Protein AF-A0A7X0G7I1-F1 (afdb_monomer_lite)

InterPro domains:
  IPR025412 Protein of unknown function DUF4304 [PF14137] (6-130)

Foldseek 3Di:
DVVPQQVVLCVVVQWDDDDFKTFHDAPQKTWIKGWDWDPPDDPQKTKIWIKIFIAGLVLVVVVCVVPVPADNHDDSNDDDDCVRTPMDILQCQDPDHRDRDIDMDGPPDDCNVVSVVVSCSCVVTVSVVNCVRRPD

pLDDT: mean 92.56, std 6.69, range [58.56, 98.38]

Secondary structure (DSSP, 8-state):
-IIIIIHHHHHHTT-EEETTEEE---TTEEEEEEEEE-SSS-TTEEEEEEEEEEEEHHHHHHHHHH-TTS-SS--TTS---TTTS-EEEGGGTSSSS-----EEEETTS--HHHHHHHHHHIIIIIHHHHHHHH--

Radius of gyration: 15.3 Å; chains: 1; bounding box: 36×30×41 Å

Structure (mmCIF, N/CA/C/O backbone):
data_AF-A0A7X0G7I1-F1
#
_entry.id   AF-A0A7X0G7I1-F1
#
loop_
_atom_site.group_PDB
_atom_site.id
_atom_site.type_symbol
_atom_site.label_atom_id
_atom_site.label_alt_id
_atom_site.label_comp_id
_atom_site.label_asym_id
_atom_site.label_entity_id
_atom_site.label_seq_id
_atom_site.pdbx_PDB_ins_code
_atom_site.Cartn_x
_atom_site.Cartn_y
_atom_site.Cartn_z
_atom_site.occupancy
_atom_site.B_iso_or_equiv
_atom_site.auth_seq_id
_atom_site.auth_comp_id
_atom_site.auth_asym_id
_atom_site.auth_atom_id
_atom_site.pdbx_PDB_model_num
ATOM 1 N N . MET A 1 1 ? -4.406 -2.581 16.755 1.00 88.88 1 MET A N 1
ATOM 2 C CA . MET A 1 1 ? -4.920 -2.964 15.415 1.00 88.88 1 MET A CA 1
ATOM 3 C C . MET A 1 1 ? -3.818 -3.128 14.364 1.00 88.88 1 MET A C 1
ATOM 5 O O . MET A 1 1 ? -3.582 -4.250 13.941 1.00 88.88 1 MET A O 1
ATOM 9 N N . LEU A 1 2 ? -3.134 -2.061 13.917 1.00 90.00 2 LEU A N 1
ATOM 10 C CA . LEU A 1 2 ? -2.213 -2.153 12.766 1.00 90.00 2 LEU A CA 1
ATOM 11 C C . LEU A 1 2 ? -1.066 -3.155 12.981 1.00 90.00 2 LEU A C 1
ATOM 13 O O . LEU A 1 2 ? -0.846 -4.020 12.141 1.00 90.00 2 LEU A O 1
ATOM 17 N N . LYS A 1 3 ? -0.374 -3.072 14.124 1.00 91.88 3 LYS A N 1
ATOM 18 C CA . LYS A 1 3 ? 0.752 -3.956 14.464 1.00 91.88 3 LYS A CA 1
ATOM 19 C C . LYS A 1 3 ? 0.324 -5.408 14.692 1.00 91.88 3 LYS A C 1
ATOM 21 O O . LYS A 1 3 ? 1.014 -6.306 14.222 1.00 91.88 3 LYS A O 1
ATOM 26 N N . ASP A 1 4 ? -0.783 -5.608 15.402 1.00 93.75 4 ASP A N 1
ATOM 27 C CA . ASP A 1 4 ? -1.120 -6.911 15.992 1.00 93.75 4 ASP A CA 1
ATOM 28 C C . ASP A 1 4 ? -2.145 -7.711 15.175 1.00 93.75 4 ASP A C 1
ATOM 30 O O . ASP A 1 4 ? -2.223 -8.921 15.331 1.00 93.75 4 ASP A O 1
ATOM 34 N N . GLN A 1 5 ? -2.918 -7.059 14.297 1.00 94.62 5 GLN A N 1
ATOM 35 C CA . GLN A 1 5 ? -3.962 -7.712 13.492 1.00 94.62 5 GLN A CA 1
ATOM 36 C C . GLN A 1 5 ? -3.674 -7.607 11.990 1.00 94.62 5 GLN A C 1
ATOM 38 O O . GLN A 1 5 ? -3.650 -8.611 11.286 1.00 94.62 5 GLN A O 1
ATOM 43 N N . ILE A 1 6 ? -3.407 -6.395 11.489 1.00 96.75 6 ILE A N 1
ATOM 44 C CA . ILE A 1 6 ? -3.249 -6.160 10.043 1.00 96.75 6 ILE A CA 1
ATOM 45 C C . ILE A 1 6 ? -1.860 -6.576 9.553 1.00 96.75 6 ILE A C 1
ATOM 47 O O . ILE A 1 6 ? -1.741 -7.293 8.564 1.00 96.75 6 ILE A O 1
ATOM 51 N N . ALA A 1 7 ? -0.794 -6.146 10.230 1.00 97.19 7 ALA A N 1
ATOM 52 C CA . ALA A 1 7 ? 0.569 -6.404 9.776 1.00 97.19 7 ALA A CA 1
ATOM 53 C C . ALA A 1 7 ? 0.923 -7.904 9.671 1.00 97.19 7 ALA A C 1
ATOM 55 O O . ALA A 1 7 ? 1.632 -8.252 8.729 1.00 97.19 7 ALA A O 1
ATOM 56 N N . PRO A 1 8 ? 0.484 -8.804 10.577 1.00 97.69 8 PRO A N 1
ATOM 57 C CA . PRO A 1 8 ? 0.671 -10.245 10.399 1.00 97.69 8 PRO A CA 1
ATOM 58 C C . PRO A 1 8 ? -0.007 -10.767 9.126 1.00 97.69 8 PRO A C 1
ATOM 60 O O . PRO A 1 8 ? 0.661 -11.392 8.308 1.00 97.69 8 PRO A O 1
ATOM 63 N N . ALA A 1 9 ? -1.270 -10.402 8.886 1.00 97.81 9 ALA A N 1
ATOM 64 C CA . ALA A 1 9 ? -1.999 -10.812 7.685 1.00 97.81 9 ALA A CA 1
ATOM 65 C C . ALA A 1 9 ? -1.354 -10.281 6.390 1.00 97.81 9 ALA A C 1
ATOM 67 O O . ALA A 1 9 ? -1.263 -10.997 5.397 1.00 97.81 9 ALA A O 1
ATOM 68 N N . LEU A 1 10 ? -0.837 -9.045 6.394 1.00 98.25 10 LEU A N 1
ATOM 69 C CA . LEU A 1 10 ? -0.078 -8.511 5.257 1.00 98.25 10 LEU A CA 1
ATOM 70 C C . LEU A 1 10 ? 1.194 -9.331 4.979 1.00 98.25 10 LEU A C 1
ATOM 72 O O . LEU A 1 10 ? 1.531 -9.562 3.819 1.00 98.25 10 LEU A O 1
ATOM 76 N N . ARG A 1 11 ? 1.886 -9.807 6.020 1.00 97.88 11 ARG A N 1
ATOM 77 C CA . ARG A 1 11 ? 3.080 -10.655 5.860 1.00 97.88 11 ARG A CA 1
ATOM 78 C C . ARG A 1 11 ? 2.745 -12.022 5.284 1.00 97.88 11 ARG A C 1
ATOM 80 O O . ARG A 1 11 ? 3.472 -12.490 4.415 1.00 97.88 11 ARG A O 1
ATOM 87 N N . GLU A 1 12 ? 1.638 -12.625 5.708 1.00 98.06 12 GLU A N 1
ATOM 88 C CA . GLU A 1 12 ? 1.126 -13.872 5.117 1.00 98.06 12 GLU A CA 1
ATOM 89 C C . GLU A 1 12 ? 0.807 -13.708 3.623 1.00 98.06 12 GLU A C 1
ATOM 91 O O . GLU A 1 12 ? 1.000 -14.630 2.836 1.00 98.06 12 GLU A O 1
ATOM 96 N N . MET A 1 13 ? 0.396 -12.506 3.209 1.00 97.94 13 MET A N 1
ATOM 97 C CA . MET A 1 13 ? 0.178 -12.139 1.805 1.00 97.94 13 MET A CA 1
ATOM 98 C C . MET A 1 13 ? 1.468 -11.826 1.023 1.00 97.94 13 MET A C 1
ATOM 100 O O . MET A 1 13 ? 1.398 -11.534 -0.171 1.00 97.94 13 MET A O 1
ATOM 104 N N . GLY A 1 14 ? 2.636 -11.864 1.669 1.00 98.00 14 GLY A N 1
ATOM 105 C CA . GLY A 1 14 ? 3.939 -11.597 1.056 1.00 98.00 14 GLY A CA 1
ATOM 106 C C . GLY A 1 14 ? 4.410 -10.144 1.137 1.00 98.00 14 GLY A C 1
ATOM 107 O O . GLY A 1 14 ? 5.506 -9.837 0.662 1.00 98.00 14 GLY A O 1
ATOM 108 N N . PHE A 1 15 ? 3.639 -9.241 1.752 1.00 98.25 15 PHE A N 1
ATOM 109 C CA . PHE A 1 15 ? 4.108 -7.878 1.984 1.00 98.25 15 PHE A CA 1
ATOM 110 C C . PHE A 1 15 ? 5.206 -7.846 3.055 1.00 98.25 15 PHE A C 1
ATOM 112 O O . PHE A 1 15 ? 5.116 -8.479 4.109 1.00 98.25 15 PHE A O 1
ATOM 119 N N . ARG A 1 16 ? 6.225 -7.021 2.825 1.00 97.75 16 ARG A N 1
ATOM 120 C CA . ARG A 1 16 ? 7.274 -6.671 3.787 1.00 97.75 16 ARG A CA 1
ATOM 121 C C . ARG A 1 16 ? 7.124 -5.211 4.203 1.00 97.75 16 ARG A C 1
ATOM 123 O O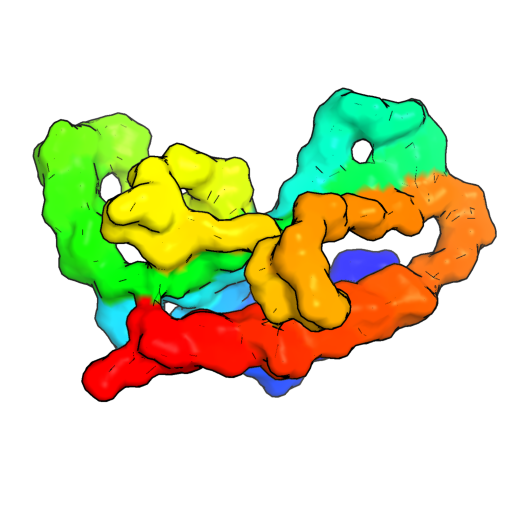 . ARG A 1 16 ? 6.550 -4.415 3.471 1.00 97.75 16 ARG A O 1
ATOM 130 N N . GLY A 1 17 ? 7.633 -4.854 5.377 1.00 95.62 17 GLY A N 1
ATOM 131 C CA . GLY A 1 17 ? 7.573 -3.486 5.896 1.00 95.62 17 GLY A CA 1
ATOM 132 C C . GLY A 1 17 ? 6.958 -3.384 7.288 1.00 95.62 17 GLY A C 1
ATOM 133 O O . GLY A 1 17 ? 6.741 -4.383 7.988 1.00 95.62 17 GLY A O 1
ATOM 134 N N . SER A 1 18 ? 6.735 -2.146 7.715 1.00 92.44 18 SER A N 1
ATOM 135 C CA . SER A 1 18 ? 6.241 -1.813 9.046 1.00 92.44 18 SER A CA 1
ATOM 136 C C . SER A 1 18 ? 5.646 -0.404 9.082 1.00 92.44 18 SER A C 1
ATOM 138 O O . SER A 1 18 ? 5.840 0.414 8.181 1.00 92.44 18 SER A O 1
ATOM 140 N N . GLY A 1 19 ? 4.910 -0.110 10.155 1.00 91.69 19 GLY A N 1
ATOM 141 C CA . GLY A 1 19 ? 4.295 1.198 10.338 1.00 91.69 19 GLY A CA 1
ATOM 142 C C . GLY A 1 19 ? 3.267 1.474 9.247 1.00 91.69 19 GLY A C 1
ATOM 143 O O . GLY A 1 19 ? 2.302 0.734 9.108 1.00 91.69 19 GLY A O 1
ATOM 144 N N . GLN A 1 20 ? 3.465 2.553 8.494 1.00 94.25 20 GLN A N 1
ATOM 145 C CA . GLN A 1 20 ? 2.496 3.019 7.502 1.00 94.25 20 GLN A CA 1
ATOM 146 C C . GLN A 1 20 ? 2.742 2.477 6.093 1.00 94.25 20 GLN A C 1
ATOM 148 O O . GLN A 1 20 ? 1.882 2.678 5.246 1.00 94.25 20 GLN A O 1
ATOM 153 N N . THR A 1 21 ? 3.858 1.797 5.822 1.00 97.31 21 THR A N 1
ATOM 154 C CA . THR A 1 21 ? 4.236 1.428 4.450 1.00 97.31 21 THR A CA 1
ATOM 155 C C . THR A 1 21 ? 4.636 -0.036 4.362 1.00 97.31 21 THR A C 1
ATOM 157 O O . THR A 1 21 ? 5.442 -0.523 5.156 1.00 97.31 21 THR A O 1
ATOM 160 N N . TYR A 1 22 ? 4.095 -0.718 3.354 1.00 98.38 22 TYR A N 1
ATOM 161 C CA . TYR A 1 22 ? 4.384 -2.116 3.060 1.00 98.38 22 TYR A CA 1
ATOM 162 C C . TYR A 1 22 ? 4.599 -2.311 1.556 1.00 98.38 22 TYR A C 1
ATOM 164 O O . TYR A 1 22 ? 3.939 -1.658 0.748 1.00 98.38 22 TYR A O 1
ATOM 172 N N . SER A 1 23 ? 5.503 -3.207 1.167 1.00 98.06 23 SER A N 1
ATOM 173 C CA . SER A 1 23 ? 5.851 -3.483 -0.229 1.00 98.06 23 SER A CA 1
ATOM 174 C C . SER A 1 23 ? 5.852 -4.975 -0.537 1.00 98.06 23 SER A C 1
ATOM 176 O O . SER A 1 23 ? 6.193 -5.792 0.317 1.00 98.06 23 SER A O 1
ATOM 178 N N . LEU A 1 24 ? 5.496 -5.327 -1.768 1.00 98.00 24 LEU A N 1
ATOM 179 C CA . LEU A 1 24 ? 5.745 -6.654 -2.321 1.00 98.00 24 LEU A CA 1
ATOM 180 C C . LEU A 1 24 ? 7.123 -6.674 -2.978 1.00 98.00 24 LEU A C 1
ATOM 182 O O . LEU A 1 24 ? 7.566 -5.679 -3.553 1.00 98.00 24 LEU A O 1
ATOM 186 N N . ASP A 1 25 ? 7.794 -7.814 -2.878 1.00 96.62 25 ASP A N 1
ATOM 187 C CA . ASP A 1 25 ? 9.066 -8.054 -3.553 1.00 96.62 25 ASP A CA 1
ATOM 188 C C . ASP A 1 25 ? 8.780 -8.532 -4.979 1.00 96.62 25 ASP A C 1
ATOM 190 O O . ASP A 1 25 ? 8.515 -9.712 -5.209 1.00 96.62 25 ASP A O 1
ATOM 194 N N . VAL A 1 26 ? 8.725 -7.583 -5.916 1.00 95.88 26 VAL A N 1
ATOM 195 C CA . VAL A 1 26 ? 8.414 -7.846 -7.322 1.00 95.88 26 VAL A CA 1
ATOM 196 C C . VAL A 1 26 ? 9.577 -7.360 -8.187 1.00 95.88 26 VAL A C 1
ATOM 198 O O . VAL A 1 26 ? 9.953 -6.185 -8.087 1.00 95.88 26 VAL A O 1
ATOM 201 N N . PRO A 1 27 ? 10.168 -8.227 -9.031 1.00 94.81 27 PRO A N 1
ATOM 202 C CA . PRO A 1 27 ? 11.209 -7.813 -9.962 1.00 94.81 27 PRO A CA 1
ATOM 203 C C . PRO A 1 27 ? 10.748 -6.643 -10.834 1.00 94.81 27 PRO A C 1
ATOM 205 O O . PRO A 1 27 ? 9.600 -6.590 -11.278 1.00 94.81 27 PRO A O 1
ATOM 208 N N . ASP A 1 28 ? 11.647 -5.681 -11.029 1.00 95.88 28 ASP A N 1
ATOM 209 C CA . ASP A 1 28 ? 11.474 -4.528 -11.922 1.00 95.88 28 ASP A CA 1
ATOM 210 C C . ASP A 1 28 ? 10.258 -3.628 -11.673 1.00 95.88 28 ASP A C 1
ATOM 212 O O . ASP A 1 28 ? 10.036 -2.689 -12.431 1.00 95.88 28 ASP A O 1
ATOM 216 N N . HIS A 1 29 ? 9.518 -3.830 -10.580 1.00 97.56 29 HIS A N 1
ATOM 217 C CA . HIS A 1 29 ? 8.354 -3.025 -10.229 1.00 97.56 29 HIS A CA 1
ATOM 218 C C . HIS A 1 29 ? 8.457 -2.466 -8.816 1.00 97.56 29 HIS A C 1
ATOM 220 O O . HIS A 1 29 ? 8.993 -3.081 -7.892 1.00 97.56 29 HIS A O 1
ATOM 226 N N . TRP A 1 30 ? 7.887 -1.284 -8.645 1.00 97.56 30 TRP A N 1
ATOM 227 C CA . TRP A 1 30 ? 7.410 -0.828 -7.354 1.00 97.56 30 TRP A CA 1
ATOM 228 C C . TRP A 1 30 ? 6.006 -1.378 -7.157 1.00 97.56 30 TRP A C 1
ATOM 230 O O . TRP A 1 30 ? 5.162 -1.178 -8.018 1.00 97.56 30 TRP A O 1
ATOM 240 N N . ALA A 1 31 ? 5.753 -2.050 -6.036 1.00 97.94 31 ALA A N 1
ATOM 241 C CA . ALA A 1 31 ? 4.437 -2.558 -5.653 1.00 97.94 31 ALA A CA 1
ATOM 242 C C . ALA A 1 31 ? 4.248 -2.318 -4.154 1.00 97.94 31 ALA A C 1
ATOM 244 O O . ALA A 1 31 ? 4.857 -2.999 -3.325 1.00 97.94 31 ALA A O 1
ATOM 245 N N . MET A 1 32 ? 3.481 -1.290 -3.791 1.00 98.38 32 MET A N 1
ATOM 246 C CA . MET A 1 32 ? 3.448 -0.777 -2.419 1.00 98.38 32 MET A CA 1
ATOM 247 C C . MET A 1 32 ? 2.046 -0.365 -1.990 1.00 98.38 32 MET A C 1
ATOM 249 O O . MET A 1 32 ? 1.264 0.153 -2.787 1.00 98.38 32 MET A O 1
ATOM 253 N N . ILE A 1 33 ? 1.774 -0.517 -0.695 1.00 98.38 33 ILE A N 1
ATOM 254 C CA . ILE A 1 33 ? 0.615 0.065 -0.022 1.00 98.38 33 ILE A CA 1
ATOM 255 C C . ILE A 1 33 ? 1.057 1.005 1.101 1.00 98.38 33 ILE A C 1
ATOM 257 O O . ILE A 1 33 ? 2.081 0.789 1.755 1.00 98.38 33 ILE A O 1
ATOM 261 N N . GLY A 1 34 ? 0.269 2.053 1.318 1.00 98.06 34 GLY A N 1
ATOM 262 C CA . GLY A 1 34 ? 0.482 3.068 2.340 1.00 98.06 34 GLY A CA 1
ATOM 263 C C . GLY A 1 34 ? -0.789 3.324 3.138 1.00 98.06 34 GLY A C 1
ATOM 264 O O . GLY A 1 34 ? -1.830 3.607 2.556 1.00 98.06 34 GLY A O 1
ATOM 265 N N . PHE A 1 35 ? -0.718 3.253 4.463 1.00 97.25 35 PHE A N 1
ATOM 266 C CA . PHE A 1 35 ? -1.793 3.690 5.350 1.00 97.25 35 PHE A CA 1
ATOM 267 C C . PHE A 1 35 ? -1.731 5.209 5.472 1.00 97.25 35 PHE A C 1
ATOM 269 O O . PHE A 1 35 ? -0.737 5.752 5.954 1.00 97.25 35 PHE A O 1
ATOM 276 N N . GLN A 1 36 ? -2.782 5.894 5.033 1.00 95.81 36 GLN A N 1
ATOM 277 C CA . GLN A 1 36 ? -2.899 7.344 5.111 1.00 95.81 36 GLN A CA 1
ATOM 278 C C . GLN A 1 36 ? -3.908 7.722 6.184 1.00 95.81 36 GLN A C 1
ATOM 280 O O . GLN A 1 36 ? -5.094 7.429 6.056 1.00 95.81 36 GLN A O 1
ATOM 285 N N . ARG A 1 37 ? -3.447 8.442 7.207 1.00 94.00 37 ARG A N 1
ATOM 286 C CA . ARG A 1 37 ? -4.320 9.070 8.201 1.00 94.00 37 ARG A CA 1
ATOM 287 C C . ARG A 1 37 ? -4.928 10.365 7.648 1.00 94.00 37 ARG A C 1
ATOM 289 O O . ARG A 1 37 ? -4.262 11.116 6.938 1.00 94.00 37 ARG A O 1
ATOM 296 N N . SER A 1 38 ? -6.181 10.636 8.001 1.00 92.44 38 SER A N 1
ATOM 297 C CA . SER A 1 38 ? -6.841 11.913 7.728 1.00 92.44 38 SER A CA 1
ATOM 298 C C . SER A 1 38 ? -6.353 12.985 8.700 1.00 92.44 38 SER A C 1
ATOM 300 O O . SER A 1 38 ? -6.288 12.750 9.907 1.00 92.44 38 SER A O 1
ATOM 302 N N . TYR A 1 39 ? -6.072 14.179 8.179 1.00 88.69 39 TYR A N 1
ATOM 303 C CA . TYR A 1 39 ? -5.786 15.372 8.984 1.00 88.69 39 TYR A CA 1
ATOM 304 C C . TYR A 1 39 ? -7.053 16.074 9.490 1.00 88.69 39 TYR A C 1
ATOM 306 O O . TYR A 1 39 ? -6.966 16.930 10.361 1.00 88.69 39 TYR A O 1
ATOM 314 N N . TRP A 1 40 ? -8.221 15.710 8.953 1.00 87.12 40 TRP A N 1
ATOM 315 C CA . TRP A 1 40 ? -9.503 16.375 9.214 1.00 87.12 40 TRP A CA 1
ATOM 316 C C . TRP A 1 40 ? -10.424 15.570 10.136 1.00 87.12 40 TRP A C 1
ATOM 318 O O . TRP A 1 40 ? -11.603 15.885 10.264 1.00 87.12 40 TRP A O 1
ATOM 328 N N . ALA A 1 41 ? -9.917 14.488 10.731 1.00 83.00 41 ALA A N 1
ATOM 329 C CA . ALA A 1 41 ? -10.680 13.706 11.694 1.00 83.00 41 ALA A CA 1
ATOM 330 C C . ALA A 1 41 ? -10.862 14.483 13.007 1.00 83.00 41 ALA A C 1
ATOM 332 O O . ALA A 1 41 ? -9.998 15.275 13.390 1.00 83.00 41 ALA A O 1
ATOM 333 N N . ALA A 1 42 ? -11.971 14.224 13.704 1.00 84.50 42 ALA A N 1
ATOM 334 C CA . ALA A 1 42 ? -12.159 14.709 15.067 1.00 84.50 42 ALA A CA 1
ATOM 335 C C . ALA A 1 42 ? -11.038 14.174 15.992 1.00 84.50 42 ALA A C 1
ATOM 337 O O . ALA A 1 42 ? -10.479 13.111 15.707 1.00 84.50 42 ALA A O 1
ATOM 338 N N . PRO A 1 43 ? -10.682 14.882 17.081 1.00 82.38 43 PRO A N 1
ATOM 339 C CA . PRO A 1 43 ? -9.534 14.525 17.925 1.00 82.38 43 PRO A CA 1
ATOM 340 C C . PRO A 1 43 ? -9.572 13.105 18.514 1.00 82.38 43 PRO A C 1
ATOM 342 O O . PRO A 1 43 ? -8.522 12.501 18.722 1.00 82.38 43 PRO A O 1
ATOM 345 N N . ASP A 1 44 ? -10.769 12.574 18.754 1.00 87.62 44 ASP A N 1
ATOM 346 C CA . ASP A 1 44 ? -11.071 11.254 19.317 1.00 87.62 44 ASP A CA 1
ATOM 347 C C . ASP A 1 44 ? -11.287 10.161 18.252 1.00 87.62 44 ASP A C 1
ATOM 349 O O . ASP A 1 44 ? -11.568 9.006 18.578 1.00 87.62 44 ASP A O 1
ATOM 353 N N . VAL A 1 45 ? -11.134 10.509 16.970 1.00 89.44 45 VAL A N 1
ATOM 354 C CA . VAL A 1 45 ? -11.332 9.600 15.841 1.00 89.44 45 VAL A CA 1
ATOM 355 C C . VAL A 1 45 ? -10.042 9.455 15.045 1.00 89.44 45 VAL A C 1
ATOM 357 O O . VAL A 1 45 ? -9.457 10.416 14.540 1.00 89.44 45 VAL A O 1
ATOM 360 N N . ILE A 1 46 ? -9.619 8.214 14.833 1.00 91.88 46 ILE A N 1
ATOM 361 C CA . ILE A 1 46 ? -8.622 7.899 13.814 1.00 91.88 46 ILE A CA 1
ATOM 362 C C . ILE A 1 46 ? -9.375 7.552 12.536 1.00 91.88 46 ILE A C 1
ATOM 364 O O . ILE A 1 46 ? -9.968 6.485 12.430 1.00 91.88 46 ILE A O 1
ATOM 368 N N . SER A 1 47 ? -9.321 8.445 11.550 1.00 94.94 47 SER A N 1
ATOM 369 C CA . SER A 1 47 ? -9.786 8.156 10.192 1.00 94.94 47 SER A CA 1
ATOM 370 C C . SER A 1 47 ? -8.597 7.850 9.289 1.00 94.94 47 SER A C 1
ATOM 372 O O . SER A 1 47 ? -7.613 8.599 9.292 1.00 94.94 47 SER A O 1
ATOM 374 N N . PHE A 1 48 ? -8.658 6.757 8.532 1.00 95.69 48 PHE A N 1
ATOM 375 C CA . PHE A 1 48 ? -7.594 6.376 7.610 1.00 95.69 48 PHE A CA 1
ATOM 376 C C . PHE A 1 48 ? -8.113 5.668 6.356 1.00 95.69 48 PHE A C 1
ATOM 378 O O . PHE A 1 48 ? -9.206 5.109 6.325 1.00 95.69 48 PHE A O 1
ATOM 385 N N . THR A 1 49 ? -7.280 5.673 5.323 1.00 96.69 49 THR A N 1
ATOM 386 C CA . THR A 1 49 ? -7.467 4.923 4.079 1.00 96.69 49 THR A CA 1
ATOM 387 C C . THR A 1 49 ? -6.158 4.235 3.688 1.00 96.69 49 THR A C 1
ATOM 389 O O . THR A 1 49 ? -5.136 4.395 4.363 1.00 96.69 49 THR A O 1
ATOM 392 N N . ILE A 1 50 ? -6.182 3.455 2.609 1.00 97.69 50 ILE A N 1
ATOM 393 C CA . ILE A 1 50 ? -4.989 2.823 2.042 1.00 97.69 50 ILE A CA 1
ATOM 394 C C . ILE A 1 50 ? -4.769 3.367 0.638 1.00 97.69 50 ILE A C 1
ATOM 396 O O . ILE A 1 50 ? -5.655 3.295 -0.210 1.00 97.69 50 ILE A O 1
ATOM 400 N N . ASN A 1 51 ? -3.577 3.887 0.388 1.00 97.75 51 ASN A N 1
ATOM 401 C CA . ASN A 1 51 ? -3.087 4.168 -0.950 1.00 97.75 51 ASN A CA 1
ATOM 402 C C . ASN A 1 51 ? -2.332 2.954 -1.480 1.00 97.75 51 ASN A C 1
ATOM 404 O O . ASN A 1 51 ? -1.653 2.259 -0.727 1.00 97.75 51 ASN A O 1
ATOM 408 N N . VAL A 1 52 ? -2.414 2.728 -2.781 1.00 97.44 52 VAL A N 1
ATOM 409 C CA . VAL A 1 52 ? -1.696 1.677 -3.491 1.00 97.44 52 VAL A CA 1
ATOM 410 C C . VAL A 1 52 ? -1.005 2.275 -4.708 1.00 97.44 52 VAL A C 1
ATOM 412 O O . VAL A 1 52 ? -1.580 3.120 -5.394 1.00 97.44 52 VAL A O 1
ATOM 415 N N . LEU A 1 53 ? 0.221 1.829 -4.971 1.00 97.25 53 LEU A N 1
ATOM 416 C CA . LEU A 1 53 ? 0.913 2.049 -6.237 1.00 97.25 53 LEU A CA 1
ATOM 417 C C . LEU A 1 53 ? 1.483 0.742 -6.782 1.00 97.25 53 LEU A C 1
ATOM 419 O O . LEU A 1 53 ? 1.874 -0.141 -6.012 1.00 97.25 53 LEU A O 1
ATOM 423 N N . ALA A 1 54 ? 1.523 0.646 -8.107 1.00 97.06 54 ALA A N 1
ATOM 424 C CA . ALA A 1 54 ? 2.190 -0.425 -8.830 1.00 97.06 54 ALA A CA 1
ATOM 425 C C . ALA A 1 54 ? 2.638 0.074 -10.212 1.00 97.06 54 ALA A C 1
ATOM 427 O O . ALA A 1 54 ? 1.798 0.462 -11.012 1.00 97.06 54 ALA A O 1
ATOM 428 N N . PHE A 1 55 ? 3.941 0.122 -10.483 1.00 96.25 55 PHE A N 1
ATOM 429 C CA . PHE A 1 55 ? 4.497 0.545 -11.779 1.00 96.25 55 PHE A CA 1
ATOM 430 C C . PHE A 1 55 ? 5.965 0.126 -11.907 1.00 96.25 55 PHE A C 1
ATOM 432 O O . PHE A 1 55 ? 6.599 -0.206 -10.903 1.00 96.25 55 PHE A O 1
ATOM 439 N N . SER A 1 56 ? 6.517 0.138 -13.123 1.00 96.12 56 SER A N 1
ATOM 440 C CA . SER A 1 56 ? 7.894 -0.308 -13.354 1.00 96.12 56 SER A CA 1
ATOM 441 C C . SER A 1 56 ? 8.928 0.625 -12.702 1.00 96.12 56 SER A C 1
ATOM 443 O O . SER A 1 56 ? 8.726 1.836 -12.560 1.00 96.12 56 SER A O 1
ATOM 445 N N . LYS A 1 57 ? 10.072 0.068 -12.294 1.00 96.25 57 LYS A N 1
ATOM 446 C CA . LYS A 1 57 ? 11.220 0.840 -11.792 1.00 96.25 57 LYS A CA 1
ATOM 447 C C . LYS A 1 57 ? 11.794 1.738 -12.889 1.00 96.25 57 LYS A C 1
ATOM 449 O O . LYS A 1 57 ? 12.137 2.878 -12.602 1.00 96.25 57 LYS A O 1
ATOM 454 N N . ALA A 1 58 ? 11.783 1.275 -14.139 1.00 95.31 58 ALA A N 1
ATOM 455 C CA . ALA A 1 58 ? 12.203 2.062 -15.296 1.00 95.31 58 ALA A CA 1
ATOM 456 C C . ALA A 1 58 ? 11.344 3.329 -15.486 1.00 95.31 58 ALA A C 1
ATOM 458 O O . ALA A 1 58 ? 11.888 4.424 -15.624 1.00 95.31 58 ALA A O 1
ATOM 459 N N . ASP A 1 59 ? 10.011 3.214 -15.399 1.00 93.94 59 ASP A N 1
ATOM 460 C CA . ASP A 1 59 ? 9.094 4.365 -15.467 1.00 93.94 59 ASP A CA 1
ATOM 461 C C . ASP A 1 59 ? 9.334 5.370 -14.335 1.00 93.94 59 ASP A C 1
ATOM 463 O O . ASP A 1 59 ? 9.095 6.578 -14.480 1.00 93.94 59 ASP A O 1
ATOM 467 N N . TRP A 1 60 ? 9.755 4.871 -13.173 1.00 95.31 60 TRP A N 1
ATOM 468 C CA . TRP A 1 60 ? 10.096 5.701 -12.029 1.00 95.31 60 TRP A CA 1
ATOM 469 C C . TRP A 1 60 ? 11.420 6.437 -12.237 1.00 95.31 60 TRP A C 1
ATOM 471 O O . TRP A 1 60 ? 11.475 7.653 -12.049 1.00 95.31 60 TRP A O 1
ATOM 481 N N . ASP A 1 61 ? 12.460 5.734 -12.681 1.00 94.81 61 ASP A N 1
ATOM 482 C CA . ASP A 1 61 ? 13.782 6.312 -12.915 1.00 94.81 61 ASP A CA 1
ATOM 483 C C . ASP A 1 61 ? 13.756 7.365 -14.026 1.00 94.81 61 ASP A C 1
ATOM 485 O O . ASP A 1 61 ? 14.237 8.479 -13.812 1.00 94.81 61 ASP A O 1
ATOM 489 N N . GLN A 1 62 ? 13.054 7.107 -15.134 1.00 92.94 62 GLN A N 1
ATOM 490 C CA . GLN A 1 62 ? 12.856 8.100 -16.196 1.00 92.94 62 GLN A CA 1
ATOM 491 C C . GLN A 1 62 ? 12.220 9.398 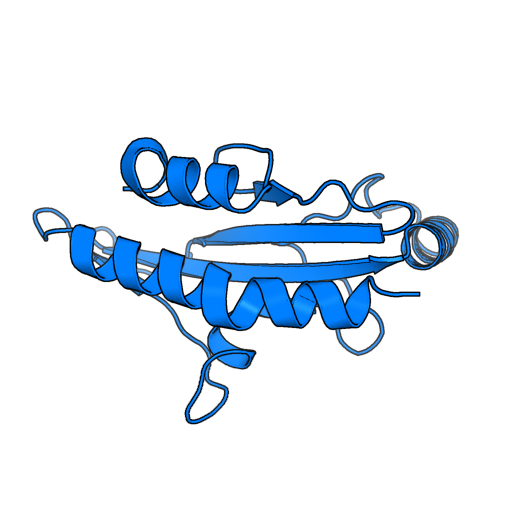-15.665 1.00 92.94 62 GLN A C 1
ATOM 493 O O . GLN A 1 62 ? 12.554 10.508 -16.085 1.00 92.94 62 GLN A O 1
ATOM 498 N N . ARG A 1 63 ? 11.292 9.296 -14.705 1.00 91.50 63 ARG A N 1
ATOM 499 C CA . ARG A 1 63 ? 10.693 10.483 -14.076 1.00 91.50 63 ARG A CA 1
ATOM 500 C C . ARG A 1 63 ? 11.654 11.195 -13.148 1.00 91.50 63 ARG A C 1
ATOM 502 O O . ARG A 1 63 ? 11.613 12.424 -13.085 1.00 91.50 63 ARG A O 1
ATOM 509 N N . ARG A 1 64 ? 12.482 10.456 -12.413 1.00 93.88 64 ARG A N 1
ATOM 510 C CA . ARG A 1 64 ? 13.502 11.038 -11.535 1.00 93.88 64 ARG A CA 1
ATOM 511 C C . ARG A 1 64 ? 14.543 11.819 -12.330 1.00 93.88 64 ARG A C 1
ATOM 513 O O . ARG A 1 64 ? 14.923 12.900 -11.890 1.00 93.88 64 ARG A O 1
ATOM 520 N N . GLU A 1 65 ? 14.916 11.348 -13.518 1.00 93.00 65 GLU A N 1
ATOM 521 C CA . GLU A 1 65 ? 15.791 12.084 -14.444 1.00 93.00 65 GLU A CA 1
ATOM 522 C C . GLU A 1 65 ? 15.188 13.436 -14.854 1.00 93.00 65 GLU A C 1
ATOM 524 O O . GLU A 1 65 ? 15.876 14.454 -14.879 1.00 93.00 65 GLU A O 1
ATOM 529 N N . GLN A 1 66 ? 13.877 13.475 -15.108 1.00 89.81 66 GLN A N 1
ATOM 530 C CA . GLN A 1 66 ? 13.162 14.704 -15.476 1.00 89.81 66 GLN A CA 1
ATOM 531 C C . GLN A 1 66 ? 12.845 15.608 -14.274 1.00 89.81 66 GLN A C 1
ATOM 533 O O . GLN A 1 66 ? 12.531 16.788 -14.439 1.00 89.81 66 GLN A O 1
ATOM 538 N N . ARG A 1 67 ? 12.848 15.056 -13.056 1.00 88.25 67 ARG A N 1
ATOM 539 C CA . ARG A 1 67 ? 12.417 15.730 -11.825 1.00 88.25 67 ARG A CA 1
ATOM 540 C C . ARG A 1 67 ? 13.323 15.338 -10.661 1.00 88.25 67 ARG A C 1
ATOM 542 O O . ARG A 1 67 ? 12.979 14.480 -9.850 1.00 88.25 67 ARG A O 1
ATOM 549 N N . SER A 1 68 ? 14.426 16.064 -10.515 1.00 85.50 68 SER A N 1
ATOM 550 C CA . SER A 1 68 ? 15.464 15.808 -9.5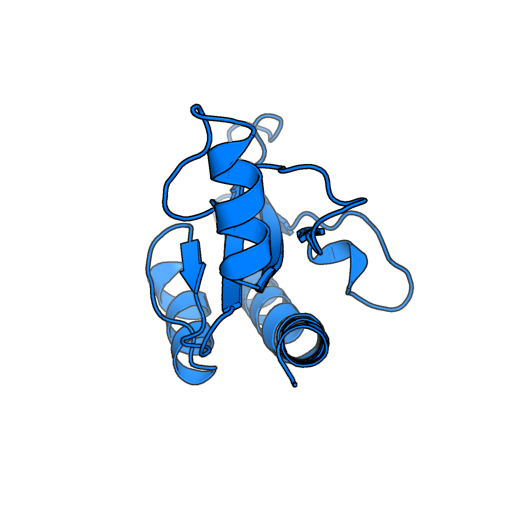03 1.00 85.50 68 SER A CA 1
ATOM 551 C C . SER A 1 68 ? 14.991 15.836 -8.040 1.00 85.50 68 SER A C 1
ATOM 553 O O . SER A 1 68 ? 15.674 15.314 -7.167 1.00 85.50 68 SER A O 1
ATOM 555 N N . HIS A 1 69 ? 13.818 16.411 -7.746 1.00 89.88 69 HIS A N 1
ATOM 556 C CA . HIS A 1 69 ? 13.231 16.447 -6.399 1.00 89.88 69 HIS A CA 1
ATOM 557 C C . HIS A 1 69 ? 12.460 15.165 -6.015 1.00 89.88 69 HIS A C 1
ATOM 559 O O . HIS A 1 69 ? 11.884 15.086 -4.922 1.00 89.88 69 HIS A O 1
ATOM 565 N N . LEU A 1 70 ? 12.348 14.193 -6.925 1.00 93.38 70 LEU A N 1
ATOM 566 C CA . LEU A 1 70 ? 11.696 12.919 -6.644 1.00 93.38 70 LEU A CA 1
ATOM 567 C C . LEU A 1 70 ? 12.628 11.995 -5.839 1.00 93.38 70 LEU A C 1
ATOM 569 O O . LEU A 1 70 ? 13.820 11.912 -6.137 1.00 93.38 70 LEU A O 1
ATOM 573 N N . PRO A 1 71 ? 12.097 11.292 -4.821 1.00 94.56 71 PRO A N 1
ATOM 574 C CA . PRO A 1 71 ? 12.895 10.377 -4.011 1.00 94.56 71 PRO A CA 1
ATOM 575 C C . PRO A 1 71 ? 13.336 9.153 -4.822 1.00 94.56 71 PRO A C 1
ATOM 577 O O . PRO A 1 71 ? 12.725 8.821 -5.835 1.00 94.56 71 PRO A O 1
ATOM 580 N N . GLU A 1 72 ? 14.367 8.456 -4.345 1.00 94.50 72 GLU A N 1
ATOM 581 C CA . GLU A 1 72 ? 14.844 7.199 -4.937 1.00 94.50 72 GLU A CA 1
ATOM 582 C C . GLU A 1 72 ? 13.742 6.133 -4.986 1.00 94.50 72 GLU A C 1
ATOM 584 O O . GLU A 1 72 ? 13.435 5.607 -6.051 1.00 94.50 72 GLU A O 1
ATOM 589 N N . GLN A 1 73 ? 13.068 5.901 -3.860 1.00 94.44 73 GLN A N 1
ATOM 590 C CA . GLN A 1 73 ? 11.902 5.027 -3.763 1.00 94.44 73 GLN A CA 1
ATOM 591 C C . GLN A 1 73 ? 10.610 5.861 -3.710 1.00 94.44 73 GLN A C 1
ATOM 593 O O . GLN A 1 73 ? 10.542 6.826 -2.936 1.00 94.44 73 GLN A O 1
ATOM 598 N N . PRO A 1 74 ? 9.557 5.510 -4.473 1.00 95.50 74 PRO A N 1
ATOM 599 C CA . PRO A 1 74 ? 8.278 6.198 -4.377 1.00 95.50 74 PRO A CA 1
ATOM 600 C C . PRO A 1 74 ? 7.616 5.943 -3.016 1.00 95.50 74 PRO A C 1
ATOM 602 O O . PRO A 1 74 ? 7.753 4.884 -2.408 1.00 95.50 74 PRO A O 1
ATOM 605 N N . ASN A 1 75 ? 6.850 6.919 -2.539 1.00 95.38 75 ASN A N 1
ATOM 606 C CA . ASN A 1 75 ? 6.054 6.794 -1.323 1.00 95.38 75 ASN A CA 1
ATOM 607 C C . ASN A 1 75 ? 4.570 6.613 -1.692 1.00 95.38 75 ASN A C 1
ATOM 609 O O . ASN A 1 75 ? 4.011 7.520 -2.311 1.00 95.38 75 ASN A O 1
ATOM 613 N N . PRO A 1 76 ? 3.892 5.519 -1.290 1.00 96.12 76 PRO A N 1
ATOM 614 C CA . PRO A 1 76 ? 2.483 5.297 -1.626 1.00 96.12 76 PRO A CA 1
ATOM 615 C C . PRO A 1 76 ? 1.544 6.387 -1.094 1.00 96.12 76 PRO A C 1
ATOM 617 O O . PRO A 1 76 ? 0.504 6.633 -1.697 1.00 96.12 76 PRO A O 1
ATOM 620 N N . ASN A 1 77 ? 1.927 7.092 -0.026 1.00 95.75 77 ASN A N 1
ATOM 621 C CA . ASN A 1 77 ? 1.172 8.214 0.535 1.00 95.75 77 ASN A CA 1
ATOM 622 C C . ASN A 1 77 ? 1.481 9.571 -0.132 1.00 95.75 77 ASN A C 1
ATOM 624 O O . ASN A 1 77 ? 0.933 10.589 0.289 1.00 95.75 77 ASN A O 1
ATOM 628 N N . ARG A 1 78 ? 2.332 9.613 -1.169 1.00 93.12 78 ARG A N 1
ATOM 629 C CA . ARG A 1 78 ? 2.575 10.798 -2.007 1.00 93.12 78 ARG A CA 1
ATOM 630 C C . ARG A 1 78 ? 2.050 10.552 -3.418 1.00 93.12 78 ARG A C 1
ATOM 632 O O . ARG A 1 78 ? 2.246 9.483 -3.978 1.00 93.12 78 ARG A O 1
ATOM 639 N N . TYR A 1 79 ? 1.401 11.556 -3.999 1.00 86.94 79 TYR A N 1
ATOM 640 C CA . TYR A 1 79 ? 0.797 11.446 -5.325 1.00 86.94 79 TYR A CA 1
ATOM 641 C C . TYR A 1 79 ? 1.754 11.914 -6.424 1.00 86.94 79 TYR A C 1
ATOM 643 O O . TYR A 1 79 ? 2.279 13.026 -6.343 1.00 86.94 79 TYR A O 1
ATOM 651 N N . TYR A 1 80 ? 1.972 11.086 -7.450 1.00 86.31 80 TYR A N 1
ATOM 652 C CA . TYR A 1 80 ? 3.001 11.321 -8.481 1.00 86.31 80 TYR A CA 1
ATOM 653 C C . TYR A 1 80 ? 2.459 11.535 -9.904 1.00 86.31 80 TYR A C 1
ATOM 655 O O . TYR A 1 80 ? 3.200 11.381 -10.870 1.00 86.31 80 TYR A O 1
ATOM 663 N N . ALA A 1 81 ? 1.202 11.972 -10.023 1.00 77.06 81 ALA A N 1
ATOM 664 C CA . ALA A 1 81 ? 0.421 12.069 -11.263 1.00 77.06 81 ALA A CA 1
ATOM 665 C C . ALA A 1 81 ? -0.167 10.704 -11.719 1.00 77.06 81 ALA A C 1
ATOM 667 O O . ALA A 1 81 ? 0.438 9.981 -12.510 1.00 77.06 81 ALA A O 1
ATOM 668 N N . PRO A 1 82 ? -1.385 10.371 -11.261 1.00 67.88 82 PRO A N 1
ATOM 669 C CA . PRO A 1 82 ? -2.039 9.061 -11.406 1.00 67.88 82 PRO A CA 1
ATOM 670 C C . PRO A 1 82 ? -2.453 8.752 -12.846 1.00 67.88 82 PRO A C 1
ATOM 672 O O . PRO A 1 82 ? -2.647 7.606 -13.219 1.00 67.88 82 PRO A O 1
ATOM 675 N N . ASN A 1 83 ? -2.583 9.794 -13.671 1.00 73.81 83 ASN A N 1
ATOM 676 C CA . ASN A 1 83 ? -2.937 9.669 -15.079 1.00 73.81 83 ASN A CA 1
ATOM 677 C C . ASN A 1 83 ? -1.771 9.092 -15.894 1.00 73.81 83 ASN A C 1
ATOM 679 O O . ASN A 1 83 ? -1.906 8.893 -17.095 1.00 73.81 83 ASN A O 1
ATOM 683 N N . VAL A 1 84 ? -0.612 8.896 -15.256 1.00 77.88 84 VAL A N 1
ATOM 684 C CA . VAL A 1 84 ? 0.624 8.449 -15.897 1.00 77.88 84 VAL A CA 1
ATOM 685 C C . VAL A 1 84 ? 1.298 7.304 -15.129 1.00 77.88 84 VAL A C 1
ATOM 687 O O . VAL A 1 84 ? 2.066 6.557 -15.722 1.00 77.88 84 VAL A O 1
ATOM 690 N N . LEU A 1 85 ? 1.051 7.172 -13.823 1.00 90.19 85 LEU A N 1
ATOM 691 C CA . LEU A 1 85 ? 1.489 6.049 -12.991 1.00 90.19 85 LEU A CA 1
ATOM 692 C C . LEU A 1 85 ? 0.273 5.430 -12.320 1.00 90.19 85 LEU A C 1
ATOM 694 O O . LEU A 1 85 ? -0.521 6.160 -11.729 1.00 90.19 85 LEU A O 1
ATOM 698 N N . TRP A 1 86 ? 0.155 4.105 -12.345 1.00 95.62 86 TRP A N 1
ATOM 699 C CA . TRP A 1 86 ? -0.963 3.442 -11.688 1.00 95.62 86 TRP A CA 1
ATOM 700 C C . TRP A 1 86 ? -0.857 3.611 -10.163 1.00 95.62 86 TRP A C 1
ATOM 702 O O . TRP A 1 86 ? 0.035 3.076 -9.494 1.00 95.62 86 TRP A O 1
ATOM 712 N N . GLN A 1 87 ? -1.755 4.437 -9.623 1.00 95.06 87 GLN A N 1
ATOM 713 C CA . GLN A 1 87 ? -1.830 4.791 -8.212 1.00 95.06 87 GLN A CA 1
ATOM 714 C C . GLN A 1 87 ? -3.280 5.092 -7.830 1.00 95.06 87 GLN A C 1
ATOM 716 O O . GLN A 1 87 ? -3.926 5.960 -8.422 1.00 95.06 87 GLN A O 1
ATOM 721 N N . HIS A 1 88 ? -3.781 4.423 -6.793 1.00 93.50 88 HIS A N 1
ATOM 722 C CA . HIS A 1 88 ? -5.173 4.537 -6.361 1.00 93.50 88 HIS A CA 1
ATOM 723 C C . HIS A 1 88 ? -5.300 4.597 -4.841 1.00 93.50 88 HIS A C 1
ATOM 725 O O . HIS A 1 88 ? -4.455 4.096 -4.104 1.00 93.50 88 HIS A O 1
ATOM 731 N N . ARG A 1 89 ? -6.407 5.167 -4.360 1.00 94.94 89 ARG A N 1
ATOM 732 C CA . ARG A 1 89 ? -6.928 4.836 -3.030 1.00 94.94 89 ARG A CA 1
ATOM 733 C C . ARG A 1 89 ? -7.717 3.538 -3.114 1.00 94.94 89 ARG A C 1
ATOM 735 O O . ARG A 1 89 ? -8.451 3.335 -4.078 1.00 94.94 89 ARG A O 1
ATOM 742 N N . ILE A 1 90 ? -7.596 2.687 -2.098 1.00 95.25 90 ILE A N 1
ATOM 743 C CA . ILE A 1 90 ? -8.194 1.346 -2.054 1.00 95.25 90 ILE A CA 1
ATOM 744 C C . ILE A 1 90 ? -9.691 1.362 -2.342 1.00 95.25 90 ILE A C 1
ATOM 746 O O . ILE A 1 90 ? -10.177 0.482 -3.037 1.00 95.25 90 ILE A O 1
ATOM 750 N N . GLY A 1 91 ? -10.413 2.391 -1.893 1.00 93.38 91 GLY A N 1
ATOM 751 C CA . GLY A 1 91 ? -11.845 2.519 -2.147 1.00 93.38 91 GLY A CA 1
ATOM 752 C C . GLY A 1 91 ? -12.220 2.542 -3.637 1.00 93.38 91 GLY A C 1
ATOM 753 O O . GLY A 1 91 ? -13.314 2.117 -4.004 1.00 93.38 91 GLY A O 1
ATOM 754 N N . HIS A 1 92 ? -11.295 2.942 -4.516 1.00 93.06 92 HIS A N 1
ATOM 755 C CA . HIS A 1 92 ? -11.493 2.893 -5.966 1.00 93.06 92 HIS A CA 1
ATOM 756 C C . HIS A 1 92 ? -11.363 1.480 -6.559 1.00 93.06 92 HIS A C 1
ATOM 758 O O . HIS A 1 92 ? -11.704 1.279 -7.721 1.00 93.06 92 HIS A O 1
ATOM 764 N N . LEU A 1 93 ? -10.884 0.514 -5.772 1.00 92.88 93 LEU A N 1
ATOM 765 C CA . LEU A 1 93 ? -10.730 -0.893 -6.146 1.00 92.88 93 LEU A CA 1
ATOM 766 C C . LEU A 1 93 ? -11.821 -1.791 -5.538 1.00 92.88 93 LEU A C 1
ATOM 768 O O . LEU A 1 93 ? -11.922 -2.957 -5.912 1.00 92.88 93 LEU A O 1
ATOM 772 N N . LEU A 1 94 ? -12.623 -1.279 -4.596 1.00 90.00 94 LEU A N 1
ATOM 773 C CA . LEU A 1 94 ? -13.634 -2.064 -3.885 1.00 90.00 94 LEU A CA 1
ATOM 774 C C . LEU A 1 94 ? -14.997 -2.068 -4.619 1.00 90.00 94 LEU A C 1
ATOM 776 O O . LEU A 1 94 ? -15.434 -1.023 -5.113 1.00 90.00 94 LEU A O 1
ATOM 780 N N . PRO A 1 95 ? -15.716 -3.209 -4.660 1.00 84.62 95 PRO A N 1
ATOM 781 C CA . PRO A 1 95 ? -17.100 -3.287 -5.135 1.00 84.62 95 PRO A CA 1
ATOM 782 C C . PRO A 1 95 ? -18.090 -2.695 -4.105 1.00 84.62 95 PRO A C 1
ATOM 784 O O . PRO A 1 95 ? -17.717 -2.454 -2.955 1.00 84.62 95 PRO A O 1
ATOM 787 N N . PRO A 1 96 ? -19.378 -2.474 -4.450 1.00 73.81 96 PRO A N 1
ATOM 788 C CA . PRO A 1 96 ? -20.016 -2.627 -5.766 1.00 73.81 96 PRO A CA 1
ATOM 789 C C . PRO A 1 96 ? -19.784 -1.435 -6.708 1.00 73.81 96 PRO A C 1
ATOM 791 O O . PRO A 1 96 ? -20.062 -1.540 -7.900 1.00 73.81 96 PRO A O 1
ATOM 794 N N . LYS A 1 97 ? -19.284 -0.304 -6.194 1.00 69.88 97 LYS A N 1
ATOM 795 C CA . LYS A 1 97 ? -18.854 0.851 -6.990 1.00 69.88 97 LYS A CA 1
ATOM 796 C C . LYS A 1 97 ? -17.617 1.496 -6.353 1.00 69.88 97 LYS A C 1
ATOM 798 O O . LYS A 1 97 ? -17.633 1.677 -5.132 1.00 69.88 97 LYS A O 1
ATOM 803 N N . PRO A 1 98 ? -16.625 1.916 -7.161 1.00 76.44 98 PRO A N 1
ATOM 804 C CA . PRO A 1 98 ? -15.505 2.733 -6.707 1.00 76.44 98 PRO A CA 1
ATOM 805 C C . PRO A 1 98 ? -16.001 3.965 -5.943 1.00 76.44 98 PRO A C 1
ATOM 807 O O . PRO A 1 98 ? -16.732 4.791 -6.492 1.00 76.44 98 PRO A O 1
ATOM 810 N N . ARG A 1 99 ? -15.618 4.090 -4.673 1.00 83.62 99 ARG A N 1
ATOM 811 C CA . ARG A 1 99 ? -15.900 5.266 -3.836 1.00 83.62 99 ARG A CA 1
ATOM 812 C C . ARG A 1 99 ? -14.709 5.538 -2.941 1.00 83.62 99 ARG A C 1
ATOM 814 O O . ARG A 1 99 ? -13.997 4.607 -2.590 1.00 83.62 99 ARG A O 1
ATOM 821 N N . ASP A 1 100 ? -14.490 6.785 -2.547 1.00 87.56 100 ASP A N 1
ATOM 822 C CA . ASP A 1 100 ? -13.426 7.063 -1.587 1.00 87.56 100 ASP A CA 1
ATOM 823 C C . ASP A 1 100 ? -13.811 6.461 -0.223 1.00 87.56 100 ASP A C 1
ATOM 825 O O . ASP A 1 100 ? -14.824 6.838 0.371 1.00 87.56 100 ASP A O 1
ATOM 829 N N . VAL A 1 101 ? -13.056 5.454 0.227 1.00 91.00 101 VAL A N 1
ATOM 830 C CA . VAL A 1 101 ? -13.333 4.705 1.460 1.00 91.00 101 VAL A CA 1
ATOM 831 C C . VAL A 1 101 ? -12.345 5.132 2.530 1.00 91.00 101 VAL A C 1
ATOM 833 O O . VAL A 1 101 ? -11.130 5.029 2.351 1.00 91.00 101 VAL A O 1
ATOM 836 N N . TRP A 1 102 ? -12.902 5.562 3.657 1.00 94.25 102 TRP A N 1
ATOM 837 C CA . TRP A 1 102 ? -12.182 5.918 4.868 1.00 94.25 102 TRP A CA 1
ATOM 838 C C . TRP A 1 102 ? -12.764 5.128 6.034 1.00 94.25 102 TRP A C 1
ATOM 840 O O . TRP A 1 102 ? -13.948 5.264 6.347 1.00 94.25 102 TRP A O 1
ATOM 850 N N . TRP A 1 103 ? -11.934 4.308 6.671 1.00 94.56 103 TRP A N 1
ATOM 851 C CA . TRP A 1 103 ? -12.292 3.636 7.914 1.00 94.56 103 TRP A CA 1
ATOM 852 C C . TRP A 1 103 ? -12.103 4.584 9.082 1.00 94.56 103 TRP A C 1
ATOM 854 O O . TRP A 1 103 ? -11.182 5.402 9.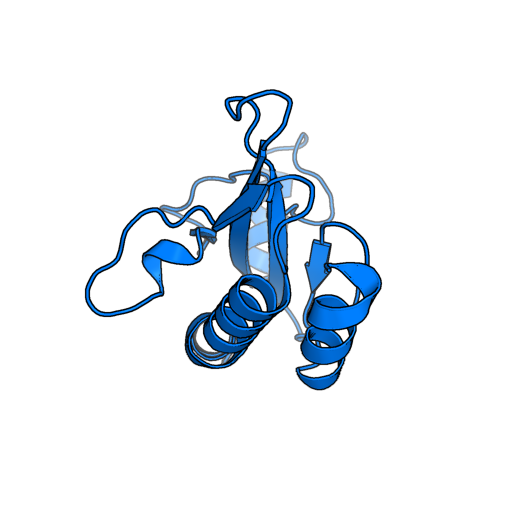087 1.00 94.56 103 TRP A O 1
ATOM 864 N N . GLN A 1 104 ? -12.961 4.443 10.083 1.00 94.06 104 GLN A N 1
ATOM 865 C CA . GLN A 1 104 ? -12.894 5.212 11.313 1.00 94.06 104 GLN A CA 1
ATOM 866 C C . GLN A 1 104 ? -12.731 4.260 12.489 1.00 94.06 104 GLN A C 1
ATOM 868 O O . GLN A 1 104 ? -13.379 3.219 12.547 1.00 94.06 104 GLN A O 1
ATOM 873 N N . LEU A 1 105 ? -11.856 4.633 13.412 1.00 92.31 105 LEU A N 1
ATOM 874 C CA . LEU A 1 105 ? -11.693 3.996 14.707 1.00 92.31 105 LEU A CA 1
ATOM 875 C C . LEU A 1 105 ? -11.963 5.060 15.758 1.00 92.31 105 LEU A C 1
ATOM 877 O O . LEU A 1 105 ? -11.365 6.139 15.698 1.00 92.31 105 LEU A O 1
ATOM 881 N N . LYS A 1 106 ? -12.835 4.750 16.707 1.00 89.44 106 LYS A N 1
ATOM 882 C CA . LYS A 1 106 ? -13.074 5.583 17.882 1.00 89.44 106 LYS A CA 1
ATOM 883 C C . LYS A 1 106 ? -12.441 4.937 19.099 1.00 89.44 106 LYS A C 1
ATOM 885 O O . LYS A 1 106 ? -12.263 3.718 19.137 1.00 89.44 106 LYS A O 1
ATOM 890 N N . ASP A 1 107 ? -12.090 5.758 20.077 1.00 83.81 107 ASP A N 1
ATOM 891 C CA . ASP A 1 107 ? -11.545 5.239 21.324 1.00 83.81 107 ASP A CA 1
ATOM 892 C C . ASP A 1 107 ? -12.564 4.335 22.039 1.00 83.81 107 ASP A C 1
ATOM 894 O O . ASP A 1 107 ? -13.764 4.613 22.055 1.00 83.81 107 ASP A O 1
ATOM 898 N N . GLY A 1 108 ? -12.090 3.213 22.579 1.00 83.44 108 GLY A N 1
ATOM 899 C CA . GLY A 1 108 ? -12.927 2.200 23.231 1.00 83.44 108 GLY A CA 1
ATOM 900 C C . GLY A 1 108 ? -13.778 1.308 22.311 1.00 83.44 108 GLY A C 1
ATOM 901 O O . GLY A 1 108 ? -14.377 0.355 22.811 1.00 83.44 108 GLY A O 1
ATOM 902 N N . GLU A 1 109 ? -13.827 1.546 20.993 1.00 87.56 109 GLU A N 1
ATOM 903 C CA . GLU A 1 109 ? -14.558 0.671 20.065 1.00 87.56 109 GLU A CA 1
ATOM 904 C C . GLU A 1 109 ? -13.709 -0.538 19.609 1.00 87.56 109 GLU A C 1
ATOM 906 O O .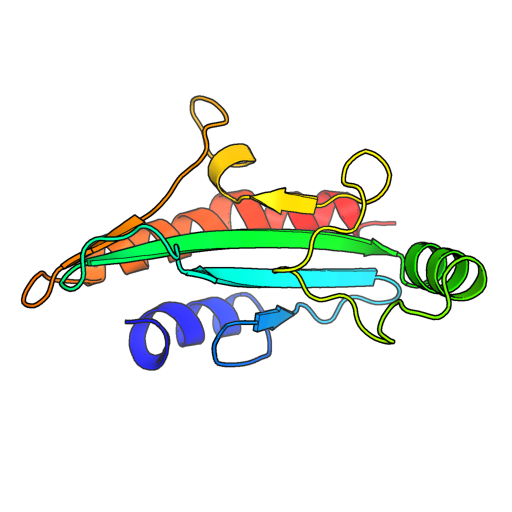 GLU A 1 109 ? -12.509 -0.398 19.340 1.00 87.56 109 GLU A O 1
ATOM 911 N N . PRO A 1 110 ? -14.312 -1.739 19.476 1.00 88.38 110 PRO A N 1
ATOM 912 C CA . PRO A 1 110 ? -13.636 -2.911 18.926 1.00 88.38 110 PRO A CA 1
ATOM 913 C C . PRO A 1 110 ? -13.091 -2.647 17.516 1.00 88.38 110 PRO A C 1
ATOM 915 O O . PRO A 1 110 ? -13.785 -2.127 16.641 1.00 88.38 110 PRO A O 1
ATOM 918 N N . THR A 1 111 ? -11.843 -3.044 17.270 1.00 94.31 111 THR A N 1
ATOM 919 C CA . THR A 1 111 ? -11.143 -2.769 15.998 1.00 94.31 111 THR A CA 1
ATOM 920 C C . THR A 1 111 ? -11.148 -3.958 15.036 1.00 94.31 111 THR A C 1
ATOM 922 O O . THR A 1 111 ? -10.735 -3.838 13.884 1.00 94.31 111 THR A O 1
ATOM 925 N N . GLU A 1 112 ? -11.648 -5.107 15.485 1.00 94.38 112 GLU A N 1
ATOM 926 C CA . GLU A 1 112 ? -11.579 -6.400 14.804 1.00 94.38 112 GLU A CA 1
ATOM 927 C C . GLU A 1 112 ? -12.380 -6.407 13.501 1.00 94.38 112 GLU A C 1
ATOM 929 O O . GLU A 1 112 ? -11.969 -7.028 12.519 1.00 94.38 112 GLU A O 1
ATOM 934 N N . VAL A 1 113 ? -13.520 -5.708 13.475 1.00 93.06 113 VAL A N 1
ATOM 935 C CA . VAL A 1 113 ? -14.352 -5.579 12.270 1.00 93.06 113 VAL A CA 1
ATOM 936 C C . VAL A 1 113 ? -13.602 -4.782 11.206 1.00 93.06 113 VAL A C 1
ATOM 938 O O . VAL A 1 113 ? -13.440 -5.265 10.087 1.00 93.06 113 VAL A O 1
ATOM 941 N N . VAL A 1 114 ? -13.050 -3.622 11.575 1.00 95.00 114 VAL A N 1
ATOM 942 C CA . VAL A 1 114 ? -12.274 -2.773 10.658 1.00 95.00 114 VAL A CA 1
ATOM 943 C C . VAL A 1 114 ? -11.016 -3.490 10.173 1.00 95.00 114 VAL A C 1
ATOM 945 O O . VAL A 1 114 ? -10.710 -3.461 8.982 1.00 95.00 114 VAL A O 1
ATOM 948 N N . ALA A 1 115 ? -10.302 -4.187 11.059 1.00 96.50 115 ALA A N 1
ATOM 949 C CA . ALA A 1 115 ? -9.139 -4.976 10.670 1.00 96.50 115 ALA A CA 1
ATOM 950 C C . ALA A 1 115 ? -9.506 -6.052 9.643 1.00 96.50 115 ALA A C 1
ATOM 952 O O . ALA A 1 115 ? -8.823 -6.187 8.630 1.00 96.50 115 ALA A O 1
ATOM 953 N N . ARG A 1 116 ? -10.604 -6.785 9.866 1.00 96.44 116 ARG A N 1
ATOM 954 C CA . ARG A 1 116 ? -11.082 -7.824 8.944 1.00 96.44 116 ARG A CA 1
ATOM 955 C C . ARG A 1 116 ? -11.462 -7.250 7.584 1.00 96.44 116 ARG A C 1
ATOM 957 O O . ARG A 1 116 ? -11.096 -7.840 6.571 1.00 96.44 116 ARG A O 1
ATOM 964 N N . GLU A 1 117 ? -12.154 -6.115 7.555 1.00 95.19 117 GLU A N 1
ATOM 965 C CA . GLU A 1 117 ? -12.506 -5.424 6.311 1.00 95.19 117 GLU A CA 1
ATOM 966 C C . GLU A 1 117 ? -11.270 -4.965 5.541 1.00 95.19 117 GLU A C 1
ATOM 968 O O . GLU A 1 117 ? -11.180 -5.193 4.337 1.00 95.19 117 GLU A O 1
ATOM 973 N N . VAL A 1 118 ? -10.294 -4.366 6.228 1.00 96.44 118 VAL A N 1
ATOM 974 C CA . VAL A 1 118 ? -9.028 -3.950 5.614 1.00 96.44 118 VAL A CA 1
ATOM 975 C C . VAL A 1 118 ? -8.282 -5.153 5.039 1.00 96.44 118 VAL A C 1
ATOM 977 O O . VAL A 1 118 ? -7.845 -5.114 3.891 1.00 96.44 118 VAL A O 1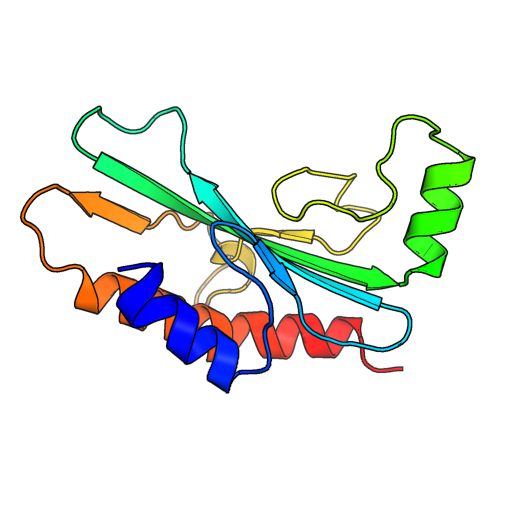
ATOM 980 N N . ILE A 1 119 ? -8.155 -6.232 5.814 1.00 98.00 119 ILE A N 1
ATOM 981 C CA . ILE A 1 119 ? -7.461 -7.457 5.398 1.00 98.00 119 ILE A CA 1
ATOM 982 C C . ILE A 1 119 ? -8.148 -8.073 4.175 1.00 98.00 119 ILE A C 1
ATOM 984 O O . ILE A 1 119 ? -7.471 -8.389 3.198 1.00 98.00 119 ILE A O 1
ATOM 988 N N . ALA A 1 120 ? -9.477 -8.205 4.198 1.00 96.94 120 ALA A N 1
ATOM 989 C CA . ALA A 1 120 ? -10.247 -8.705 3.062 1.00 96.94 120 ALA A CA 1
ATOM 990 C C . ALA A 1 120 ? -10.102 -7.784 1.841 1.00 96.94 120 ALA A C 1
ATOM 992 O O . ALA A 1 120 ? -9.800 -8.256 0.752 1.00 96.94 120 ALA A O 1
ATOM 993 N N . GLY A 1 121 ? -10.200 -6.465 2.025 1.00 96.44 121 GLY A N 1
ATOM 994 C CA . GLY A 1 121 ? -10.023 -5.486 0.954 1.00 96.44 121 GLY A CA 1
ATOM 995 C C . GLY A 1 121 ? -8.654 -5.585 0.278 1.00 96.44 121 GLY A C 1
ATOM 996 O O . GLY A 1 121 ? -8.555 -5.561 -0.951 1.00 96.44 121 GLY A O 1
ATOM 997 N N . VAL A 1 122 ? -7.588 -5.751 1.065 1.00 97.69 122 VAL A N 1
ATOM 998 C CA . VAL A 1 122 ? -6.239 -5.930 0.517 1.00 97.69 122 VAL A CA 1
ATOM 999 C C . VAL A 1 122 ? -6.113 -7.267 -0.211 1.00 97.69 122 VAL A C 1
ATOM 1001 O O . VAL A 1 122 ? -5.642 -7.301 -1.348 1.00 97.69 122 VAL A O 1
ATOM 1004 N N . ARG A 1 123 ? -6.554 -8.360 0.414 1.00 98.19 123 ARG A N 1
ATOM 1005 C CA . ARG A 1 123 ? -6.429 -9.712 -0.141 1.00 98.19 123 ARG A CA 1
ATOM 1006 C C . ARG A 1 123 ? -7.223 -9.892 -1.431 1.00 98.19 123 ARG A C 1
ATOM 1008 O O . ARG A 1 123 ? -6.698 -10.429 -2.402 1.00 98.19 123 ARG A O 1
ATOM 1015 N N . ASP A 1 124 ? -8.471 -9.445 -1.419 1.00 97.31 124 ASP A N 1
ATOM 1016 C CA . ASP A 1 124 ? -9.471 -9.815 -2.417 1.00 97.31 124 ASP A CA 1
ATOM 1017 C C . ASP A 1 124 ? -9.524 -8.796 -3.570 1.00 97.31 124 ASP A C 1
ATOM 1019 O O . ASP A 1 124 ? -9.996 -9.124 -4.658 1.00 97.31 124 ASP A O 1
ATOM 1023 N N . HIS A 1 125 ? -8.989 -7.581 -3.373 1.00 96.44 125 HIS A N 1
ATOM 1024 C CA . HIS A 1 125 ? -9.030 -6.514 -4.383 1.00 96.44 125 HIS A CA 1
ATOM 1025 C C . HIS A 1 125 ? -7.671 -5.870 -4.672 1.00 96.44 125 HIS A C 1
ATOM 1027 O O . HIS A 1 125 ? -7.301 -5.740 -5.838 1.00 96.44 125 HIS A O 1
ATOM 1033 N N . VAL A 1 126 ? -6.891 -5.496 -3.651 1.00 96.75 126 VAL A N 1
ATOM 1034 C CA . VAL A 1 126 ? -5.600 -4.813 -3.881 1.00 96.75 126 VAL A CA 1
ATOM 1035 C C . VAL A 1 126 ? -4.559 -5.755 -4.472 1.00 96.75 126 VAL A C 1
ATOM 1037 O O . VAL A 1 126 ? -3.911 -5.401 -5.452 1.00 96.75 126 VAL A O 1
ATOM 1040 N N . LEU A 1 127 ? -4.394 -6.952 -3.907 1.00 97.19 127 LEU A N 1
ATOM 1041 C CA . LEU A 1 127 ? -3.421 -7.926 -4.400 1.00 97.19 127 LEU A CA 1
ATOM 1042 C C . LEU A 1 127 ? -3.671 -8.312 -5.866 1.00 97.19 127 LEU A C 1
ATOM 1044 O O . LEU A 1 127 ? -2.722 -8.233 -6.650 1.00 97.19 127 LEU A O 1
ATOM 1048 N N . PRO A 1 128 ? -4.899 -8.687 -6.283 1.00 96.75 128 PRO A N 1
ATOM 1049 C CA . PRO A 1 128 ? -5.193 -8.917 -7.695 1.00 96.75 128 PRO A CA 1
ATOM 1050 C C . PRO A 1 128 ? -4.902 -7.699 -8.573 1.00 96.75 128 PRO A C 1
ATOM 1052 O O . PRO A 1 128 ? -4.303 -7.856 -9.634 1.00 96.75 128 PRO A O 1
ATOM 1055 N N . ALA A 1 129 ? -5.269 -6.494 -8.127 1.00 96.00 129 ALA A N 1
ATOM 1056 C CA . ALA A 1 129 ? -5.044 -5.273 -8.894 1.00 96.00 129 ALA A CA 1
ATOM 1057 C C . ALA A 1 129 ? -3.550 -4.973 -9.089 1.00 96.00 129 ALA A C 1
ATOM 1059 O O . ALA A 1 129 ? -3.140 -4.667 -10.204 1.00 96.00 129 ALA A O 1
ATOM 1060 N N . ILE A 1 130 ? -2.721 -5.136 -8.049 1.00 96.81 130 ILE A N 1
ATOM 1061 C CA . ILE A 1 130 ? -1.260 -5.016 -8.170 1.00 96.81 130 ILE A CA 1
ATOM 1062 C C . ILE A 1 130 ? -0.728 -6.044 -9.169 1.00 96.81 130 ILE A C 1
ATOM 1064 O O . ILE A 1 130 ? 0.030 -5.683 -10.061 1.00 96.81 130 ILE A O 1
ATOM 1068 N N . ARG A 1 131 ? -1.146 -7.312 -9.062 1.00 95.69 131 ARG A N 1
ATOM 1069 C CA . ARG A 1 131 ? -0.669 -8.375 -9.961 1.00 95.69 131 ARG A CA 1
ATOM 1070 C C . ARG A 1 131 ? -0.962 -8.068 -11.428 1.00 95.69 131 ARG A C 1
ATOM 1072 O O . ARG A 1 131 ? -0.123 -8.360 -12.270 1.00 95.69 131 ARG A O 1
ATOM 1079 N N . GLN A 1 132 ? -2.098 -7.442 -11.734 1.00 95.56 132 GLN A N 1
ATOM 1080 C CA . GLN A 1 132 ? -2.416 -7.002 -13.099 1.00 95.56 132 GLN A CA 1
ATOM 1081 C C . GLN A 1 132 ? -1.439 -5.944 -13.634 1.00 95.56 132 GLN A C 1
ATOM 1083 O O . GLN A 1 132 ? -1.261 -5.864 -14.842 1.00 95.56 132 GLN A O 1
ATOM 1088 N N . GLN A 1 133 ? -0.813 -5.147 -12.761 1.00 94.94 133 GLN A N 1
ATOM 1089 C CA . GLN A 1 133 ? 0.170 -4.126 -13.149 1.00 94.94 133 GLN A CA 1
ATOM 1090 C C . GLN A 1 133 ? 1.613 -4.636 -13.174 1.00 94.94 133 GLN A C 1
ATOM 1092 O O . GLN A 1 133 ? 2.488 -3.940 -13.674 1.00 94.94 133 GLN A O 1
ATOM 1097 N N . THR A 1 134 ? 1.885 -5.795 -12.571 1.00 92.06 134 THR A N 1
ATOM 1098 C CA . THR A 1 134 ? 3.253 -6.306 -12.392 1.00 92.06 134 THR A CA 1
ATOM 1099 C C . THR A 1 134 ? 3.485 -7.671 -13.031 1.00 92.06 134 THR A C 1
ATOM 1101 O O . THR A 1 134 ? 4.500 -8.312 -12.761 1.00 92.06 134 THR A O 1
ATOM 1104 N N . THR A 1 135 ? 2.522 -8.164 -13.806 1.00 80.75 135 THR A N 1
ATOM 1105 C CA . THR A 1 135 ? 2.715 -9.341 -14.656 1.00 80.75 135 THR A CA 1
ATOM 1106 C C . THR A 1 135 ? 3.304 -8.855 -15.984 1.00 80.75 135 THR A C 1
ATOM 1108 O O . THR A 1 135 ? 2.812 -7.844 -16.486 1.00 80.75 135 THR A O 1
ATOM 1111 N N . PRO A 1 136 ? 4.356 -9.505 -16.515 1.00 58.56 136 PRO A N 1
ATOM 1112 C CA . PRO A 1 136 ? 4.922 -9.160 -17.818 1.00 58.56 136 PRO A CA 1
ATOM 1113 C C . PRO A 1 136 ? 3.935 -9.331 -18.978 1.00 58.56 136 PRO A C 1
ATOM 1115 O O . PRO A 1 136 ? 2.996 -10.155 -18.855 1.00 58.56 136 PRO A O 1
#

Sequence (136 aa):
MLKDQIAPALREMGFRGSGQTYSLDVPDHWAMIGFQRSYWAAPDVISFTINVLAFSKADWDQRREQRSHLPEQPNPNRYYAPNVLWQHRIGHLLPPKPRDVWWQLKDGEPTEVVAREVIAGVRDHVLPAIRQQTTP

Organism: NCBI:txid46159

=== Feature glossary ===
Reading guide. The protein is described through the following features:

Foldseek 3Di. A 3Di character summarizes, for each residue, the relative orientation of the Cα frame of its nearest spatial neighbor. Because it encodes fold topology rather than chemistry, 3Di alignments detect remote structural similarity that sequence alignment misses.

Contact-map, Ramachandran, and PAE plots. Plot images: a contact map (which residues are close in 3D, as an N×N binary image), a Ramachandran scatter (backbone torsion angles, revealing secondary-structure composition at a glance), and — for AlphaFold structures — a PAE heatmap (pairwise prediction confidence).

Radius of gyration, Cα contacts, bounding box. Radius of gyration (Rg) is the root-mean-square distance of Cα atoms from their centroid — a single number for overall size and compactness. A globular domain of N residues has Rg ≈ 2.2·N^0.38 Å; an extended or disordered chain has a much larger Rg. The Cα contact count is the number of residue pairs whose Cα atoms are within 8 Å and are more than four positions apart in sequence — a standard proxy for tertiary packing density. The bounding box is the smallest axis-aligned box enclosing all Cα atoms.

Secondary structure (8-state, DSSP). Eight-state secondary structure (DSSP): H is the canonical α-helix, G the tighter 3₁₀-helix, I the wider π-helix; E/B are β-structure, T and S are turns and bends, and '-' is everything else. DSSP derives these from the pattern of main-chain N–H···O=C hydrogen bonds, not from the sequence.

B-factor. B-factor (Debye–Waller factor) reflects atomic displacement in the crystal lattice. It is an experimental observable (units Å²), not a prediction; low values mean the atom is pinned down, high values mean it moves or is heterogeneous across the crystal.

pLDDT. pLDDT is the predicted lDDT-Cα score: AlphaFold's confidence that the local environment of each residue (all inter-atomic distances within 15 Å) is correctly placed. It is a per-residue number between 0 and 100, with higher meaning more reliable.

Nearest PDB structures. Nearest PDB neighbors are the top structural matches found by Foldseek when searching this structure against the entire Protein Data Bank. Each hit reports a TM-score (0 to 1; >0.5 almost always implies the same fold) and an E-value. These are *structural* homologs — they may share no detectable sequence similarity.

Solvent-accessible surface area. Accessible surface area quantifies burial. A residue with SASA near zero is packed into the hydrophobic core; one with SASA >100 Å² sits on the surface. Computed here via the Shrake–Rupley numerical algorithm with a 1.4 Å probe.

Rendered structure images. Structure images are PyMOL renders from six orthogonal camera directions. Cartoon representation draws helices as coils and strands as arrows; sticks shows the backbone as bonds; surface shows the solvent-excluded envelope. Rainbow coloring maps sequence position to hue (blue→red, N→C); chain coloring assigns a distinct color per polypeptide.

Backbone torsions (φ/ψ). φ (phi) and ψ (psi) are the two rotatable backbone dihedrals per residue: φ is the C(i-1)–N–Cα–C torsion, ψ is the N–Cα–C–N(i+1) torsion, both in degrees on (−180°, 180°]. α-helical residues cluster near (−60°, −45°); β-strand residues near (−120°, +130°). A Ramachandran plot is simply a scatter of (φ, ψ) for every residue.

Predicted aligned error. Predicted Aligned Error (PAE) is an AlphaFold confidence matrix: entry (i, j) is the expected error in the position of residue j, in ångströms, when the prediction is superimposed on the true structure at residue i. Low PAE within a block of residues means that block is internally rigid and well-predicted; high PAE between two blocks means their relative placement is uncertain even if each block individually is confident.

mmCIF coordinates. Structure coordinates are given as an mmCIF _atom_site loop: one row per atom with element, residue name, chain id, sequence number, and x/y/z position in Å. Only the four main-chain atoms per residue are included here; side chains are omitted to keep the record compact.

InterPro / GO / CATH / organism. Database cross-references. InterPro integrates a dozen domain/family signature databases into unified entries with residue-range hits. GO terms attach function/process/location labels with evidence codes. CATH codes position the fold in a four-level structural taxonomy. Organism is the NCBI-taxonomy species name.

Secondary structure (3-state, P-SEA). SS3 is a coarse helix/strand/coil call (letters a/b/c) made by the P-SEA algorithm from inter-Cα distances and dihedrals. It is less detailed than DSSP but needs only Cα positions.

Sequence. Sequence gives the chain of amino acids in standard one-letter code (A=alanine, C=cysteine, …, Y=tyrosine), read N→C. It is the only feature that is directly encoded by the gene; all structural features are derived from the folded form of this sequence.